Protein AF-W1XRA1-F1 (afdb_monomer)

Solvent-accessible surface area (backbone atoms only — not comparable to full-atom values): 2707 Å² total; per-residue (Å²): 129,85,80,78,72,46,77,48,70,9,49,40,35,79,89,47,83,73,47,19,49,32,31,55,48,31,55,49,52,62,76,72,52,89,71,60,94,51,49,45,80,35,78,67,68

InterPro domains:
  IPR000671 Peptidase A31 family [PR00446] (6-18)
  IPR000671 Peptidase A31 family [PR00446] (18-29)
  IPR000671 Peptidase A31 fam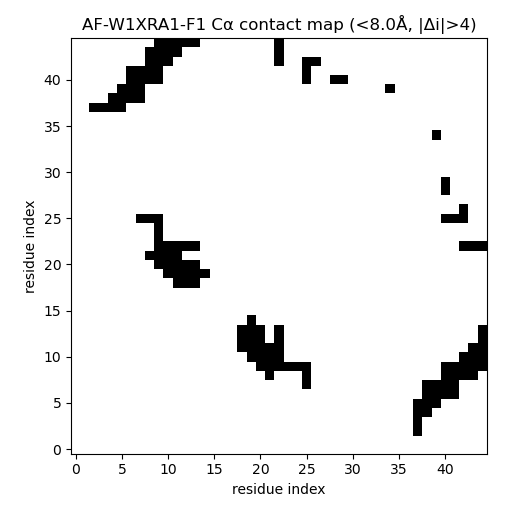ily [PR00446] (38-45)
  IPR000671 Peptidase A31 family [PTHR30302] (1-45)
  IPR000671 Peptidase A31 family [TIGR00072] (7-45)
  IPR023430 Peptidase HybD-like domain superfamily [G3DSA:3.40.50.1450] (4-45)
  IPR023430 Peptidase HybD-like domain superfamily [SSF53163] (5-45)

Nearest PDB structures (foldseek):
  8hha-assembly1_G  TM=3.519E-01  e=8.645E+00  Bacillus sp. PS3
  8h9i-assembly1_D  TM=2.247E-01  e=9.246E+00  Homo sapiens

Foldseek 3Di:
DPDQAEEQEQAADPVDPCRNVSQVVLVCCVVPDDDDPRYYRYYPD

Structure (mmCIF, N/CA/C/O backbone):
data_AF-W1XRA1-F1
#
_entry.id   AF-W1XRA1-F1
#
loop_
_atom_site.group_PDB
_atom_site.id
_atom_site.type_symbol
_atom_site.label_atom_id
_atom_site.label_alt_id
_atom_site.label_comp_id
_atom_site.label_asym_id
_atom_site.label_entity_id
_atom_site.label_seq_id
_atom_site.pdbx_PDB_ins_code
_atom_site.Cartn_x
_atom_site.Cartn_y
_atom_site.Cartn_z
_atom_site.occupancy
_atom_site.B_iso_or_equiv
_atom_site.auth_seq_id
_atom_site.auth_comp_id
_atom_site.auth_asym_id
_atom_site.auth_atom_id
_atom_site.pdbx_PDB_model_num
ATOM 1 N N . MET A 1 1 ? -17.021 15.137 17.917 1.00 50.81 1 MET A N 1
ATOM 2 C CA . MET A 1 1 ? -15.556 15.210 17.737 1.00 50.81 1 MET A CA 1
ATOM 3 C C . MET A 1 1 ? -15.280 14.702 16.336 1.00 50.81 1 MET A C 1
ATOM 5 O O . MET A 1 1 ? -15.937 13.741 15.965 1.00 50.81 1 MET A O 1
ATOM 9 N N . SER A 1 2 ? -14.438 15.355 15.536 1.00 61.84 2 SER A N 1
ATOM 10 C CA . SER A 1 2 ? -14.071 14.794 14.230 1.00 61.84 2 SER A CA 1
ATOM 11 C C . SER A 1 2 ? -13.267 13.520 14.468 1.00 61.84 2 SER A C 1
ATOM 13 O O . SER A 1 2 ? -12.254 13.579 15.167 1.00 61.84 2 SER A O 1
ATOM 15 N N . GLU A 1 3 ? -13.725 12.390 13.939 1.00 76.81 3 GLU A N 1
ATOM 16 C CA . GLU A 1 3 ? -12.917 11.172 13.914 1.00 76.81 3 GLU A CA 1
ATOM 17 C C . GLU A 1 3 ? -11.615 11.464 13.159 1.00 76.81 3 GLU A C 1
ATOM 19 O O . GLU A 1 3 ? -11.621 12.121 12.113 1.00 76.81 3 GLU A O 1
ATOM 24 N N . GLN A 1 4 ? -10.482 11.080 13.747 1.00 87.19 4 GLN A N 1
ATOM 25 C CA . GLN A 1 4 ? -9.177 11.284 13.128 1.00 87.19 4 GLN A CA 1
ATOM 26 C C . GLN A 1 4 ? -9.008 10.245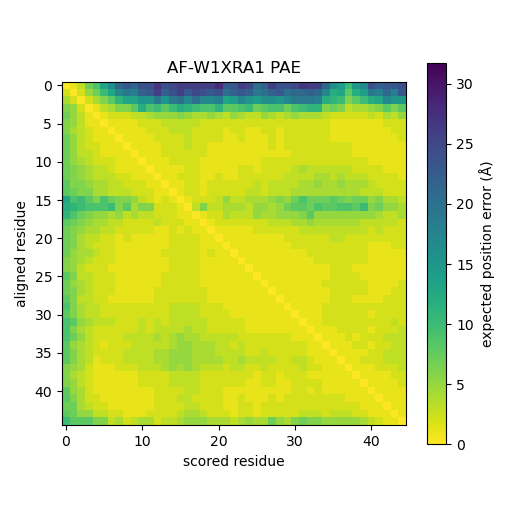 12.024 1.00 87.19 4 GLN A C 1
ATOM 28 O O . GLN A 1 4 ? -8.975 9.060 12.310 1.00 87.19 4 GLN A O 1
ATOM 33 N N . ARG A 1 5 ? -8.897 10.690 10.771 1.00 94.44 5 ARG A N 1
ATOM 34 C CA . ARG A 1 5 ? -8.621 9.814 9.628 1.00 94.44 5 ARG A CA 1
ATOM 35 C C . ARG A 1 5 ? -7.129 9.804 9.327 1.00 94.44 5 ARG A C 1
ATOM 37 O O . ARG A 1 5 ? -6.514 10.870 9.254 1.00 94.44 5 ARG A O 1
ATOM 44 N N . VAL A 1 6 ? -6.568 8.621 9.101 1.00 96.06 6 VAL A N 1
ATOM 45 C CA . VAL A 1 6 ? -5.1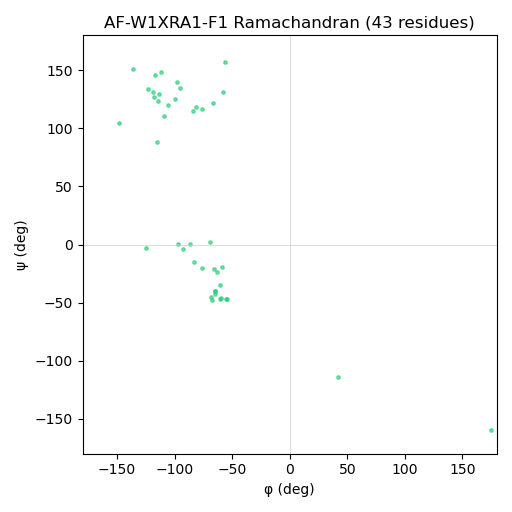61 8.432 8.735 1.00 96.06 6 VAL A CA 1
ATOM 46 C C . VAL A 1 6 ? -5.074 7.884 7.317 1.00 96.06 6 VAL A C 1
ATOM 48 O O . VAL A 1 6 ? -5.717 6.896 6.977 1.00 96.06 6 VAL A O 1
ATOM 51 N N . VAL A 1 7 ? -4.247 8.519 6.490 1.00 96.81 7 VAL A N 1
ATOM 52 C CA . VAL A 1 7 ? -3.930 8.039 5.142 1.00 96.81 7 VAL A CA 1
ATOM 53 C C . VAL A 1 7 ? -2.438 7.755 5.071 1.00 96.81 7 VAL A C 1
ATOM 55 O O . VAL A 1 7 ? -1.623 8.624 5.384 1.00 96.81 7 VAL A O 1
ATOM 58 N N . VAL A 1 8 ? -2.086 6.545 4.645 1.00 97.19 8 VAL A N 1
ATOM 59 C CA . VAL A 1 8 ? -0.710 6.138 4.353 1.00 97.19 8 VAL A CA 1
ATOM 60 C C . VAL A 1 8 ? -0.582 5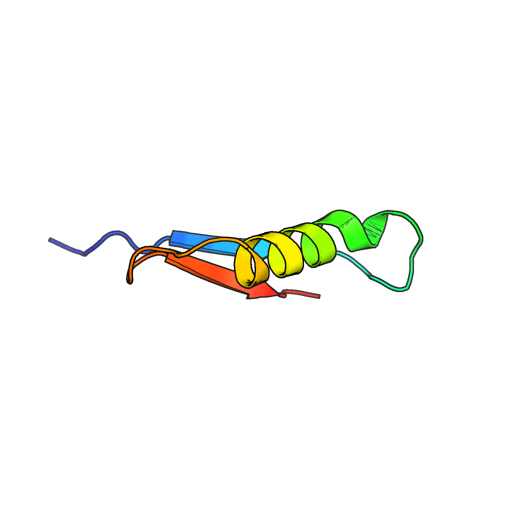.988 2.845 1.00 97.19 8 VAL A C 1
ATOM 62 O O . VAL A 1 8 ? -1.152 5.073 2.258 1.00 97.19 8 VAL A O 1
ATOM 65 N N . MET A 1 9 ? 0.163 6.893 2.217 1.00 98.00 9 MET A N 1
ATOM 66 C CA . MET A 1 9 ? 0.371 6.897 0.772 1.00 98.00 9 MET A CA 1
ATOM 67 C C . MET A 1 9 ? 1.781 6.415 0.436 1.00 98.00 9 MET A C 1
ATOM 69 O O . MET A 1 9 ? 2.765 7.021 0.865 1.00 98.00 9 MET A O 1
ATOM 73 N N . GLY A 1 10 ? 1.873 5.330 -0.328 1.00 98.06 10 GLY A N 1
ATOM 74 C CA . GLY A 1 10 ? 3.125 4.883 -0.927 1.00 98.06 10 GLY A CA 1
ATOM 75 C C . GLY A 1 10 ? 3.402 5.669 -2.199 1.00 98.06 10 GLY A C 1
ATOM 76 O O . GLY A 1 10 ? 2.609 5.592 -3.128 1.00 98.06 10 GLY A O 1
ATOM 77 N N . LEU A 1 11 ? 4.506 6.414 -2.229 1.00 97.75 11 LEU A N 1
ATOM 78 C CA . LEU A 1 11 ? 4.972 7.147 -3.409 1.00 97.75 11 LEU A CA 1
ATOM 79 C C . LEU A 1 11 ? 6.261 6.529 -3.947 1.00 97.75 11 LEU A C 1
ATOM 81 O O . LEU A 1 11 ? 7.087 6.032 -3.174 1.00 97.75 11 LEU A O 1
ATOM 85 N N . GLY A 1 12 ? 6.458 6.598 -5.253 1.00 96.62 12 GLY A N 1
ATOM 86 C CA . GLY A 1 12 ? 7.641 6.101 -5.915 1.00 96.62 12 GLY A CA 1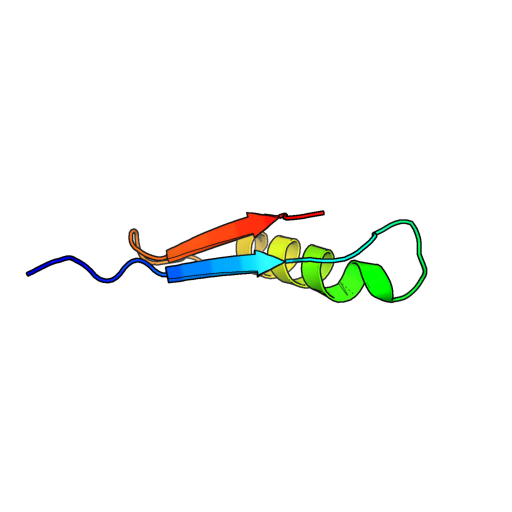
ATOM 87 C C . GLY A 1 12 ? 7.582 6.170 -7.434 1.00 96.62 12 GLY A C 1
ATOM 88 O O . GLY A 1 12 ? 6.882 6.968 -8.042 1.00 96.62 12 GLY A O 1
ATOM 89 N N . ASN A 1 13 ? 8.421 5.356 -8.059 1.00 96.06 13 ASN A N 1
ATOM 90 C CA . ASN A 1 13 ? 8.317 5.041 -9.472 1.00 96.06 13 ASN A CA 1
ATOM 91 C C . ASN A 1 13 ? 8.831 3.619 -9.669 1.00 96.06 13 ASN A C 1
ATOM 93 O O . ASN A 1 13 ? 10.036 3.365 -9.652 1.00 96.06 13 ASN A O 1
ATOM 97 N N . LEU A 1 14 ? 7.912 2.674 -9.869 1.00 93.81 14 LEU A N 1
ATOM 98 C CA 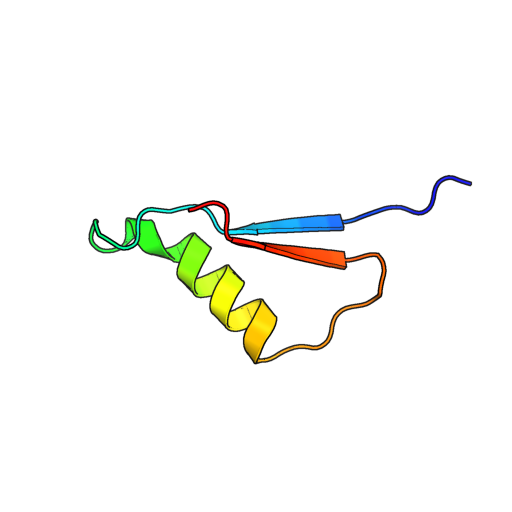. LEU A 1 14 ? 8.245 1.255 -10.044 1.00 93.81 14 LEU A CA 1
ATOM 99 C C . LEU A 1 14 ? 9.175 0.976 -11.237 1.00 93.81 14 LEU A C 1
ATOM 101 O O . LEU A 1 14 ? 9.791 -0.089 -11.284 1.00 93.81 14 LEU A O 1
ATOM 105 N N . LEU A 1 15 ? 9.280 1.897 -12.201 1.00 95.25 15 LEU A N 1
ATOM 106 C CA . LEU A 1 15 ? 10.158 1.748 -13.363 1.00 95.25 15 LEU A CA 1
ATOM 107 C C . LEU A 1 15 ? 11.605 2.169 -13.072 1.00 95.25 15 LEU A C 1
ATOM 109 O O . LEU A 1 15 ? 12.488 1.873 -13.879 1.00 95.25 15 LEU A O 1
ATOM 113 N N . TRP A 1 16 ? 11.862 2.883 -11.973 1.00 92.19 16 TRP A N 1
ATOM 114 C CA . TRP A 1 16 ? 13.159 3.490 -11.670 1.00 92.19 16 TRP A CA 1
ATOM 115 C C . TRP A 1 16 ? 13.780 2.869 -10.421 1.00 92.19 16 TRP A C 1
ATOM 117 O O . TRP A 1 16 ? 13.610 3.358 -9.311 1.00 92.19 16 TRP A O 1
ATOM 127 N N . ALA A 1 17 ? 14.533 1.786 -10.636 1.00 89.81 17 ALA A N 1
ATOM 128 C CA . ALA A 1 17 ? 15.369 1.121 -9.634 1.00 89.81 17 ALA A CA 1
ATOM 129 C C . ALA A 1 17 ? 14.699 1.002 -8.246 1.00 89.81 17 ALA A C 1
ATOM 131 O O . ALA A 1 17 ? 13.729 0.263 -8.086 1.00 89.81 17 ALA A O 1
ATOM 132 N N . ASP A 1 18 ? 15.238 1.690 -7.244 1.00 92.94 18 ASP A N 1
ATOM 133 C CA . ASP A 1 18 ? 14.802 1.684 -5.852 1.00 92.94 18 ASP A CA 1
ATOM 134 C C . ASP A 1 18 ? 13.796 2.794 -5.509 1.00 92.94 18 ASP A C 1
ATOM 136 O O . ASP A 1 18 ? 13.231 2.783 -4.414 1.00 92.94 18 ASP A O 1
ATOM 140 N N . GLU A 1 19 ? 13.475 3.693 -6.444 1.00 96.38 19 GLU A N 1
ATOM 141 C CA . GLU A 1 19 ? 12.468 4.737 -6.225 1.00 96.38 19 GLU A CA 1
ATOM 142 C C . GLU A 1 19 ? 11.059 4.158 -6.055 1.00 96.38 19 GLU A C 1
ATOM 144 O O . GLU A 1 19 ? 10.212 4.779 -5.426 1.00 96.38 19 GLU A O 1
ATOM 149 N N . GLY A 1 20 ? 10.794 2.937 -6.528 1.00 95.62 20 GLY A N 1
ATOM 150 C CA . GLY A 1 20 ? 9.534 2.220 -6.290 1.00 95.62 20 GLY A CA 1
ATOM 151 C C . GLY A 1 20 ? 9.309 1.756 -4.843 1.00 95.62 20 GLY A C 1
ATOM 152 O O . GLY A 1 20 ? 8.319 1.074 -4.574 1.00 95.62 20 GLY A O 1
ATOM 153 N N . PHE A 1 21 ? 10.213 2.066 -3.906 1.00 97.00 21 PHE A N 1
ATOM 154 C CA . PHE A 1 21 ? 10.151 1.579 -2.527 1.00 97.00 21 PHE A CA 1
ATOM 155 C C . PHE A 1 21 ? 8.821 1.893 -1.829 1.00 97.00 21 PHE A C 1
ATOM 157 O O . PHE A 1 21 ? 8.231 0.994 -1.230 1.00 97.00 21 PHE A O 1
ATOM 164 N N . GLY A 1 22 ? 8.316 3.129 -1.916 1.00 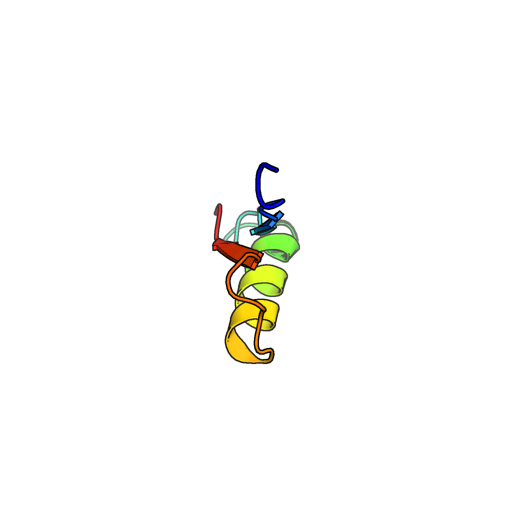97.38 22 GLY A N 1
ATOM 165 C CA . GLY A 1 22 ? 7.080 3.509 -1.224 1.00 97.38 22 GLY A CA 1
ATOM 166 C C . GLY A 1 22 ? 5.853 2.764 -1.752 1.00 97.38 22 GLY A C 1
ATOM 167 O O . GLY A 1 22 ? 5.055 2.277 -0.949 1.00 97.38 22 GLY A O 1
ATOM 168 N N . VAL A 1 23 ? 5.754 2.571 -3.071 1.00 97.25 23 VAL A N 1
ATOM 169 C CA . VAL A 1 23 ? 4.710 1.739 -3.696 1.00 97.25 23 VAL A CA 1
ATOM 170 C C . VAL A 1 23 ? 4.792 0.295 -3.197 1.00 97.25 23 VAL A C 1
ATOM 172 O O . VAL A 1 23 ? 3.797 -0.262 -2.735 1.00 97.25 23 VAL A O 1
ATOM 175 N N . ARG A 1 24 ? 5.995 -0.299 -3.167 1.00 97.06 24 ARG A N 1
ATOM 176 C CA . ARG A 1 24 ? 6.200 -1.663 -2.639 1.00 97.06 24 ARG A CA 1
ATOM 177 C C . ARG A 1 24 ? 5.819 -1.799 -1.166 1.00 97.06 24 ARG A C 1
ATOM 179 O O . ARG A 1 24 ? 5.321 -2.849 -0.758 1.00 97.06 24 ARG A O 1
ATOM 186 N N . VAL A 1 25 ? 6.045 -0.762 -0.361 1.00 97.88 25 VAL A N 1
ATOM 187 C CA . VAL A 1 25 ? 5.607 -0.740 1.039 1.00 97.88 25 VAL A CA 1
ATOM 188 C C . VAL A 1 25 ? 4.082 -0.694 1.121 1.00 97.88 25 VAL A C 1
ATOM 190 O O . VAL A 1 25 ? 3.517 -1.507 1.847 1.00 97.88 25 VAL A O 1
ATOM 193 N N . ALA A 1 26 ? 3.406 0.176 0.364 1.00 97.81 26 ALA A N 1
ATOM 194 C CA . ALA A 1 26 ? 1.942 0.245 0.357 1.00 97.81 26 ALA A CA 1
ATOM 195 C C . ALA A 1 26 ? 1.298 -1.086 -0.072 1.00 97.81 26 ALA A C 1
ATOM 197 O O . ALA A 1 26 ? 0.428 -1.596 0.638 1.00 97.81 26 ALA A O 1
ATOM 198 N N . GLU A 1 27 ? 1.793 -1.713 -1.147 1.00 97.00 27 GLU A N 1
ATOM 199 C CA . GLU A 1 27 ? 1.360 -3.051 -1.588 1.00 97.00 27 GLU A CA 1
ATOM 200 C C . GLU A 1 27 ? 1.503 -4.091 -0.462 1.00 97.00 27 GLU A C 1
ATOM 202 O O . GLU A 1 27 ? 0.583 -4.864 -0.178 1.00 97.00 27 GLU A O 1
ATOM 207 N N . ARG A 1 28 ? 2.654 -4.096 0.224 1.00 98.12 28 ARG A N 1
ATOM 208 C CA . ARG A 1 28 ? 2.939 -5.012 1.336 1.00 98.12 28 ARG A CA 1
ATOM 209 C C . ARG A 1 28 ? 2.018 -4.755 2.534 1.00 98.12 28 ARG A C 1
ATOM 211 O O . ARG A 1 28 ? 1.546 -5.709 3.150 1.00 98.12 28 ARG A O 1
ATOM 218 N N . LEU A 1 29 ? 1.768 -3.495 2.884 1.00 97.88 29 LEU A N 1
ATOM 219 C CA . LEU A 1 29 ? 0.881 -3.129 3.990 1.00 97.88 29 LEU A CA 1
ATOM 220 C C . LEU A 1 29 ? -0.565 -3.551 3.715 1.00 97.88 29 LEU A C 1
ATOM 222 O O . LEU A 1 29 ? -1.228 -4.058 4.619 1.00 97.88 29 LEU A O 1
ATOM 226 N N . TYR A 1 30 ? -1.026 -3.398 2.474 1.00 95.75 30 TYR A N 1
ATOM 227 C CA . TYR A 1 30 ? -2.360 -3.819 2.060 1.00 95.75 30 TYR A CA 1
ATOM 228 C C . TYR A 1 30 ? -2.511 -5.348 2.065 1.00 95.75 30 TYR A C 1
ATOM 230 O O . TYR A 1 30 ? -3.492 -5.880 2.576 1.00 95.75 30 TYR A O 1
ATOM 238 N N . ALA A 1 31 ? -1.526 -6.079 1.534 1.00 97.25 31 ALA A N 1
ATOM 239 C CA . ALA A 1 31 ? -1.633 -7.527 1.344 1.00 97.25 31 ALA A CA 1
ATOM 240 C C . ALA A 1 31 ? -1.471 -8.359 2.629 1.00 97.25 31 ALA A C 1
ATOM 242 O O . ALA A 1 31 ? -1.840 -9.536 2.646 1.00 97.25 31 ALA A O 1
ATOM 243 N N . HIS A 1 32 ? -0.868 -7.800 3.684 1.00 98.25 32 HIS A N 1
ATOM 244 C CA . HIS A 1 32 ? -0.420 -8.593 4.836 1.00 98.25 32 HIS A CA 1
ATOM 245 C C . HIS A 1 32 ? -0.964 -8.144 6.192 1.00 98.25 32 HIS A C 1
ATOM 247 O O . HIS A 1 32 ? -0.689 -8.814 7.188 1.00 98.25 32 HIS A O 1
ATOM 253 N N . TYR A 1 33 ? -1.733 -7.056 6.248 1.00 97.62 33 TYR A N 1
ATOM 254 C CA . TYR A 1 33 ? -2.261 -6.518 7.498 1.00 97.62 33 TYR A CA 1
ATOM 255 C C . TYR A 1 33 ? -3.730 -6.129 7.360 1.00 97.62 33 TYR A C 1
ATOM 257 O O . TYR A 1 33 ? -4.195 -5.752 6.289 1.00 97.62 33 TYR A O 1
ATOM 265 N N . HIS A 1 34 ? -4.449 -6.208 8.478 1.00 96.56 34 HIS A N 1
ATOM 266 C CA . HIS A 1 34 ? -5.780 -5.630 8.607 1.00 96.56 34 HIS A CA 1
ATOM 267 C C . HIS A 1 3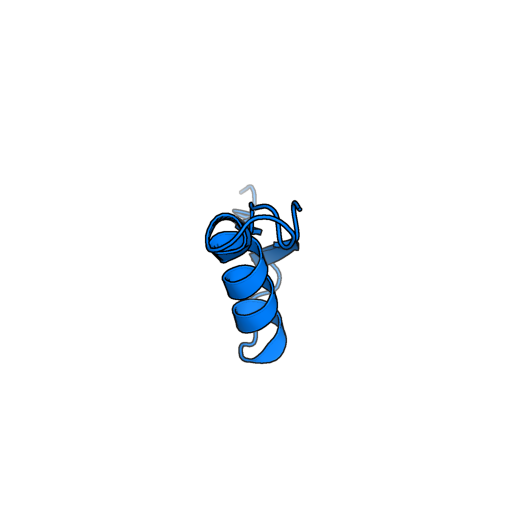4 ? -5.667 -4.276 9.289 1.00 96.56 34 HIS A C 1
ATOM 269 O O . HIS A 1 34 ? -4.909 -4.121 10.250 1.00 96.56 34 HIS A O 1
ATOM 275 N N . TRP A 1 35 ? -6.452 -3.324 8.804 1.00 95.44 35 TRP A N 1
ATOM 276 C CA . TRP A 1 35 ? -6.431 -1.948 9.266 1.00 95.44 35 TRP A CA 1
ATOM 277 C C . TRP A 1 35 ? -7.783 -1.580 9.883 1.00 95.44 35 TRP A C 1
ATOM 279 O O . TRP A 1 35 ? -8.812 -2.092 9.434 1.00 95.44 35 TRP A O 1
ATOM 289 N N . PRO A 1 36 ? -7.793 -0.730 10.922 1.00 96.12 36 PRO A N 1
ATOM 290 C CA . PRO A 1 36 ? -9.010 -0.079 11.394 1.00 96.12 36 PRO A CA 1
ATOM 291 C C . PRO A 1 36 ? -9.710 0.712 10.276 1.00 96.12 36 PRO A C 1
ATOM 293 O O . PRO A 1 36 ? -9.070 1.121 9.310 1.00 96.12 36 PRO A O 1
ATOM 296 N N . GLU A 1 37 ? -11.016 0.955 10.416 1.00 94.50 37 GLU A N 1
ATOM 297 C CA . GLU A 1 37 ? -11.831 1.625 9.385 1.00 94.50 37 GLU A CA 1
ATOM 298 C C . GLU A 1 37 ? -11.397 3.072 9.086 1.00 94.50 37 GLU A C 1
ATOM 300 O O . GLU A 1 37 ? -11.649 3.584 7.996 1.00 94.50 37 GLU A O 1
ATOM 305 N N . ASP A 1 38 ? -10.731 3.735 10.031 1.00 95.94 38 ASP A N 1
ATOM 306 C CA . ASP A 1 38 ? -10.228 5.105 9.915 1.00 95.94 38 ASP A CA 1
ATOM 307 C C . ASP A 1 38 ? -8.826 5.200 9.283 1.00 95.94 38 ASP A C 1
ATOM 309 O O . ASP A 1 38 ? -8.308 6.310 9.109 1.00 95.94 38 ASP A O 1
ATOM 313 N N . VAL A 1 39 ? -8.225 4.063 8.905 1.00 96.62 39 VAL A N 1
ATOM 314 C CA . VAL A 1 39 ? -6.904 3.98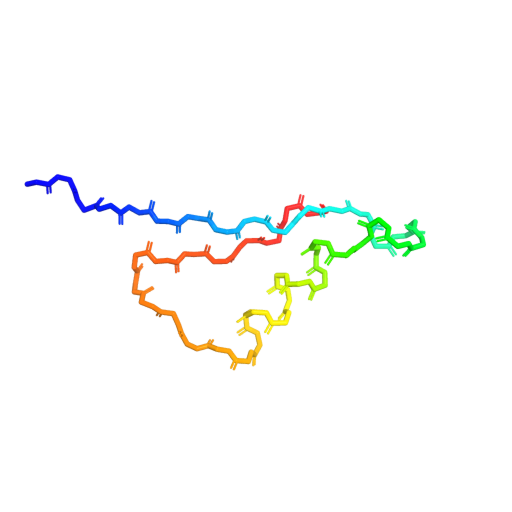4 8.270 1.00 96.62 39 VAL A CA 1
ATOM 315 C C . VAL A 1 39 ? -7.018 3.470 6.838 1.00 96.62 39 VAL A C 1
ATOM 317 O O . VAL A 1 39 ? -7.486 2.363 6.583 1.00 96.62 39 VAL A O 1
ATOM 320 N N . GLU A 1 40 ? -6.506 4.253 5.892 1.00 96.81 40 GLU A N 1
ATOM 321 C CA . GLU A 1 40 ? -6.499 3.912 4.471 1.00 96.81 40 GLU A CA 1
ATOM 322 C C . GLU A 1 40 ? -5.067 3.823 3.932 1.00 96.81 40 GLU A C 1
ATOM 324 O O . GLU A 1 40 ? -4.252 4.725 4.147 1.00 96.81 40 GLU A O 1
ATOM 329 N N . ILE A 1 41 ? -4.768 2.739 3.210 1.00 97.88 41 ILE A N 1
ATOM 330 C CA . ILE A 1 41 ? -3.511 2.564 2.475 1.00 97.88 41 ILE A CA 1
ATOM 331 C C . ILE A 1 41 ? -3.769 2.890 1.004 1.00 97.88 41 ILE A C 1
ATOM 333 O O . ILE A 1 41 ? -4.652 2.296 0.389 1.00 97.88 41 ILE A O 1
ATOM 337 N N . VAL A 1 42 ? -2.990 3.814 0.444 1.00 97.25 42 VAL A N 1
ATOM 338 C CA . VAL A 1 42 ? -3.138 4.295 -0.935 1.00 97.25 42 VAL A CA 1
ATOM 339 C C . VAL A 1 42 ? -1.832 4.097 -1.698 1.00 97.25 42 VAL A C 1
ATOM 341 O O . VAL A 1 42 ? -0.758 4.448 -1.209 1.00 97.25 42 VAL A O 1
ATOM 344 N N . ASP A 1 43 ? -1.931 3.564 -2.913 1.00 96.50 43 ASP A N 1
ATOM 345 C CA . ASP A 1 43 ? -0.856 3.614 -3.904 1.00 96.50 43 ASP A CA 1
ATOM 346 C C . ASP A 1 43 ? -0.930 4.958 -4.644 1.00 96.50 43 ASP A C 1
ATOM 348 O O . ASP A 1 43 ? -1.937 5.269 -5.285 1.00 96.50 43 ASP A O 1
ATOM 352 N N . GLY A 1 44 ? 0.097 5.788 -4.475 1.00 95.12 44 GLY A N 1
ATOM 353 C CA . GLY A 1 44 ? 0.193 7.119 -5.070 1.00 95.12 44 GLY A CA 1
ATOM 354 C C . GLY A 1 44 ? 1.003 7.171 -6.366 1.00 95.12 44 GLY A C 1
ATOM 355 O O . GLY A 1 44 ? 1.101 8.255 -6.948 1.00 95.12 44 GLY A O 1
ATOM 356 N N . GLY A 1 45 ? 1.528 6.030 -6.827 1.00 91.88 45 GLY A N 1
ATOM 357 C CA . GLY A 1 45 ? 2.470 5.951 -7.945 1.00 91.88 45 GLY A CA 1
ATOM 358 C C . GLY A 1 45 ? 3.908 6.095 -7.500 1.00 91.88 45 GLY A C 1
ATOM 359 O O . GLY A 1 45 ? 4.169 6.961 -6.633 1.00 91.88 45 GLY A O 1
#

Secondary structure (DSSP, 8-state):
-PPPPEEEEE---TTSTTTTHHHHHHHHHHHH----TTEEEEE--

Organism: NCBI:txid408170

Mean predicted aligned error: 3.5 Å

pLDDT: mean 93.79, std 8.92, range [50.81, 98.25]

Radius of gyration: 12.2 Å; Cα contacts (8 Å, |Δi|>4): 68; chains: 1; bounding box: 31×24×31 Å

Sequence (45 aa):
MSEQRVVVMGLGNLLWADEGFGVRVAERLYAHYHWPEDVEIVDGG